Protein AF-A0A1D2QJN4-F1 (afdb_monomer)

Radius of gyration: 18.23 Å; Cα contacts (8 Å, |Δi|>4): 138; chains: 1; bounding box: 36×37×48 Å

Secondary structure (DSSP, 8-state):
--HHHHHHHHHHHHHHHHHHHHHHHHHHHHHHHHTT--HHHHHHHHHHHHHHHHHHHHHHHHHHHHHHHHHHHHHHHHT------HHHHHHHHHHHHHHHHHHHHHHHHHHHHHHH--

pLDDT: mean 93.95, std 7.2, range [61.94, 98.81]

Foldseek 3Di:
DPPCVVCVVLCVLLVVLLQVLLVCLQVQLVVVVVVVDDSVVSLVVSLVVLVVLLVVLVVQLVCLVVCFVVVVVVCVVVVPPPVDHSVVSNSVSSSSNSSSNSSNVNSVVNSVVVVVVD

Mean predicted aligned error: 4.34 Å

Structure (mmCIF, N/CA/C/O backbone):
data_AF-A0A1D2QJN4-F1
#
_entry.id   AF-A0A1D2QJN4-F1
#
loop_
_atom_site.group_PDB
_atom_site.id
_atom_site.type_symbol
_atom_site.label_atom_id
_atom_site.label_alt_id
_atom_site.label_comp_id
_atom_site.label_asym_id
_atom_site.label_entity_id
_atom_site.label_seq_id
_atom_site.pdbx_PDB_ins_code
_atom_site.Cartn_x
_atom_site.Cartn_y
_atom_site.Cartn_z
_atom_site.occupancy
_atom_site.B_iso_or_equiv
_atom_site.auth_seq_id
_atom_site.auth_comp_id
_atom_site.auth_asym_id
_atom_site.auth_atom_id
_atom_site.pdbx_PDB_model_num
ATOM 1 N N . MET A 1 1 ? -19.491 -19.675 16.016 1.00 61.94 1 MET A N 1
ATOM 2 C CA . MET A 1 1 ? -18.931 -18.559 15.222 1.00 61.94 1 MET A CA 1
ATOM 3 C C . MET A 1 1 ? -18.131 -19.178 14.092 1.00 61.94 1 MET A C 1
ATOM 5 O O . MET A 1 1 ? -17.075 -19.738 14.363 1.00 61.94 1 MET A O 1
ATOM 9 N N . ASP A 1 2 ? -18.634 -19.139 12.859 1.00 81.31 2 ASP A N 1
ATOM 10 C CA . ASP A 1 2 ? -17.919 -19.721 11.721 1.00 81.31 2 ASP A CA 1
ATOM 11 C C . ASP A 1 2 ? -16.701 -18.860 11.388 1.00 81.31 2 ASP A C 1
ATOM 13 O O . ASP A 1 2 ? -16.816 -17.756 10.851 1.00 81.31 2 ASP A O 1
ATOM 17 N N . PHE A 1 3 ? -15.515 -19.374 11.716 1.00 78.88 3 PHE A N 1
ATOM 18 C CA . PHE A 1 3 ? -14.223 -18.726 11.477 1.00 78.88 3 PHE A CA 1
ATOM 19 C C . PHE A 1 3 ? -14.086 -18.220 10.029 1.00 78.88 3 PHE A C 1
ATOM 21 O O . PHE A 1 3 ? -13.617 -17.110 9.773 1.00 78.88 3 PHE A O 1
ATOM 28 N N . VAL A 1 4 ? -14.607 -18.998 9.078 1.00 79.19 4 VAL A N 1
ATOM 29 C CA . VAL A 1 4 ? -14.624 -18.674 7.647 1.00 79.19 4 VAL A CA 1
ATOM 30 C C . VAL A 1 4 ? -15.527 -17.472 7.335 1.00 79.19 4 VAL A C 1
ATOM 32 O O . VAL A 1 4 ? -15.146 -16.606 6.543 1.00 79.19 4 VAL A O 1
ATOM 35 N N . GLY A 1 5 ? -16.694 -17.373 7.979 1.00 80.12 5 GLY A N 1
ATOM 36 C CA . GLY A 1 5 ? -17.610 -16.238 7.832 1.00 80.12 5 GLY A CA 1
ATOM 37 C C . GLY A 1 5 ? -17.020 -14.934 8.376 1.00 80.12 5 GLY A C 1
ATOM 38 O O . GLY A 1 5 ? -17.196 -13.876 7.775 1.00 80.12 5 GLY A O 1
ATOM 39 N N . TYR A 1 6 ? -16.239 -15.016 9.456 1.00 79.75 6 TYR A N 1
ATOM 40 C CA . TYR A 1 6 ? -15.543 -13.872 10.051 1.00 79.75 6 TYR A CA 1
ATOM 41 C C . TYR A 1 6 ? -14.344 -13.386 9.217 1.00 79.75 6 TYR A C 1
ATOM 43 O O . TYR A 1 6 ? -14.098 -12.180 9.113 1.00 79.75 6 TYR A O 1
ATOM 51 N N . LEU A 1 7 ? -13.579 -14.299 8.611 1.00 87.88 7 LEU A N 1
ATOM 52 C CA . LEU A 1 7 ? -12.384 -13.943 7.838 1.00 87.88 7 LEU A CA 1
ATOM 53 C C . LEU A 1 7 ? -12.696 -13.426 6.434 1.00 87.88 7 LEU A C 1
ATOM 55 O O . LEU A 1 7 ? -12.010 -12.521 5.953 1.00 87.88 7 LEU A O 1
ATOM 59 N N . ARG A 1 8 ? -13.733 -13.958 5.779 1.00 89.12 8 ARG A N 1
ATOM 60 C CA . ARG A 1 8 ? -14.051 -13.655 4.375 1.00 89.12 8 ARG A CA 1
ATOM 61 C C . ARG A 1 8 ? -14.120 -12.146 4.066 1.00 89.12 8 ARG A C 1
ATOM 63 O O . ARG A 1 8 ? -13.487 -11.732 3.094 1.00 89.12 8 ARG A O 1
ATOM 70 N N . PRO A 1 9 ? -14.798 -11.289 4.857 1.00 87.44 9 PRO A N 1
ATOM 71 C CA . PRO A 1 9 ? -14.854 -9.851 4.581 1.00 87.44 9 PRO A CA 1
ATOM 72 C C . PRO A 1 9 ? -13.492 -9.156 4.703 1.00 87.44 9 PRO A C 1
ATOM 74 O O . PRO A 1 9 ? -13.185 -8.271 3.906 1.00 87.44 9 PRO A O 1
ATOM 77 N N . ARG A 1 10 ? -12.664 -9.571 5.672 1.00 89.19 10 ARG A N 1
ATOM 78 C CA . ARG A 1 10 ? -11.330 -8.996 5.912 1.00 89.19 10 ARG A CA 1
ATOM 79 C C . ARG A 1 10 ? -10.364 -9.370 4.802 1.00 89.19 10 ARG A C 1
ATOM 81 O O . ARG A 1 10 ? -9.717 -8.496 4.237 1.00 89.19 10 ARG A O 1
ATOM 88 N N . VAL A 1 11 ? -10.343 -10.649 4.431 1.00 92.88 11 VAL A N 1
ATOM 89 C CA . VAL A 1 11 ? -9.543 -11.141 3.305 1.00 92.88 11 VAL A CA 1
ATOM 90 C C . VAL A 1 11 ? -9.974 -10.458 2.010 1.00 92.88 11 VAL A C 1
ATOM 92 O O . VAL A 1 11 ? -9.121 -10.029 1.241 1.00 92.88 11 VAL A O 1
ATOM 95 N N . ARG A 1 12 ? -11.282 -10.275 1.777 1.00 94.06 12 ARG A N 1
ATOM 96 C CA . ARG A 1 12 ? -11.781 -9.561 0.591 1.00 94.06 12 ARG A CA 1
ATOM 97 C C . ARG A 1 12 ? -11.331 -8.099 0.554 1.00 94.06 12 ARG A C 1
ATOM 99 O O . ARG A 1 12 ? -11.000 -7.597 -0.513 1.00 94.06 12 ARG A O 1
ATOM 106 N N . LEU A 1 13 ? -11.318 -7.416 1.699 1.00 93.62 13 LEU A N 1
ATOM 107 C CA . LEU A 1 13 ? -10.825 -6.041 1.795 1.00 93.62 13 LEU A CA 1
ATOM 108 C C . LEU A 1 13 ? -9.330 -5.977 1.455 1.00 93.62 13 LEU A C 1
ATOM 110 O O . LEU A 1 13 ? -8.938 -5.234 0.558 1.00 93.62 13 LEU A O 1
ATOM 114 N N . VAL A 1 14 ? -8.524 -6.798 2.132 1.00 96.06 14 VAL A N 1
ATOM 115 C CA . VAL A 1 14 ? -7.065 -6.824 1.969 1.00 96.06 14 VAL A CA 1
ATOM 116 C C . VAL A 1 14 ? -6.674 -7.222 0.551 1.00 96.06 14 VAL A C 1
ATOM 118 O O . VAL A 1 14 ? -5.853 -6.554 -0.061 1.00 96.06 14 VAL A O 1
ATOM 121 N N . SER A 1 15 ? -7.299 -8.255 -0.015 1.00 96.31 15 SER A N 1
ATOM 122 C CA . SER A 1 15 ? -7.024 -8.688 -1.392 1.00 96.31 15 SER A CA 1
ATOM 123 C C . SER A 1 15 ? -7.435 -7.645 -2.428 1.00 96.31 15 SER A C 1
ATOM 125 O O . SER A 1 15 ? -6.669 -7.385 -3.349 1.00 96.31 15 SER A O 1
ATOM 127 N N . ARG A 1 16 ? -8.599 -6.996 -2.277 1.00 97.56 16 ARG A N 1
ATOM 128 C CA . ARG A 1 16 ? -9.047 -5.951 -3.210 1.00 97.56 16 ARG A CA 1
ATOM 129 C C . ARG A 1 16 ? -8.075 -4.776 -3.236 1.00 97.56 16 ARG A C 1
ATOM 131 O O . ARG A 1 16 ? -7.614 -4.389 -4.304 1.00 97.56 16 ARG A O 1
ATOM 138 N N . PHE A 1 17 ? -7.772 -4.203 -2.074 1.00 98.00 17 PHE A N 1
ATOM 139 C CA . PHE A 1 17 ? -6.885 -3.042 -1.998 1.00 98.00 17 PHE A CA 1
ATOM 140 C C . PHE A 1 17 ? -5.418 -3.421 -2.209 1.00 98.00 17 PHE A C 1
ATOM 142 O O . PHE A 1 17 ? -4.681 -2.655 -2.815 1.00 98.00 17 PHE A O 1
ATOM 149 N N . GLY A 1 18 ? -5.015 -4.630 -1.825 1.00 98.25 18 GLY A N 1
ATOM 150 C CA . GLY A 1 18 ? -3.726 -5.210 -2.189 1.00 98.25 18 GLY A CA 1
ATOM 151 C C . GLY A 1 18 ? -3.556 -5.351 -3.697 1.00 98.25 18 GLY A C 1
ATOM 152 O O . GLY A 1 18 ? -2.527 -4.956 -4.228 1.00 98.25 18 GLY A O 1
ATOM 153 N N . GLY A 1 19 ? -4.582 -5.816 -4.413 1.00 98.44 19 GLY A N 1
ATOM 154 C CA . GLY A 1 19 ? -4.571 -5.888 -5.875 1.00 98.44 19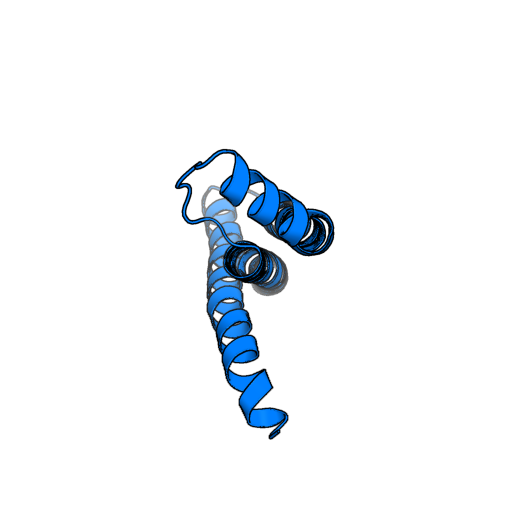 GLY A CA 1
ATOM 155 C C . GLY A 1 19 ? -4.461 -4.511 -6.537 1.00 98.44 19 GLY A C 1
ATOM 156 O O . GLY A 1 19 ? -3.685 -4.339 -7.474 1.00 98.44 19 GLY A O 1
ATOM 157 N N . VAL A 1 20 ? -5.170 -3.504 -6.014 1.00 98.56 20 VAL A N 1
ATOM 158 C CA . VAL A 1 20 ? -5.020 -2.111 -6.478 1.00 98.56 20 VAL A CA 1
ATOM 159 C C . VAL A 1 20 ? -3.600 -1.606 -6.218 1.00 98.56 20 VAL A C 1
ATOM 161 O O . VAL A 1 20 ? -2.976 -1.048 -7.115 1.00 98.56 20 VAL A O 1
ATOM 164 N N . GLY A 1 21 ? -3.065 -1.851 -5.021 1.00 98.56 21 GLY A N 1
ATOM 165 C CA . GLY A 1 21 ? -1.690 -1.515 -4.662 1.00 98.56 21 GLY A CA 1
ATOM 166 C C . GLY A 1 21 ? -0.689 -2.142 -5.623 1.00 98.56 21 GLY A C 1
ATOM 167 O O . GLY A 1 21 ? 0.157 -1.442 -6.166 1.00 98.56 21 GLY A O 1
ATOM 168 N N . PHE A 1 22 ? -0.840 -3.437 -5.899 1.00 98.75 22 PHE A N 1
ATOM 169 C C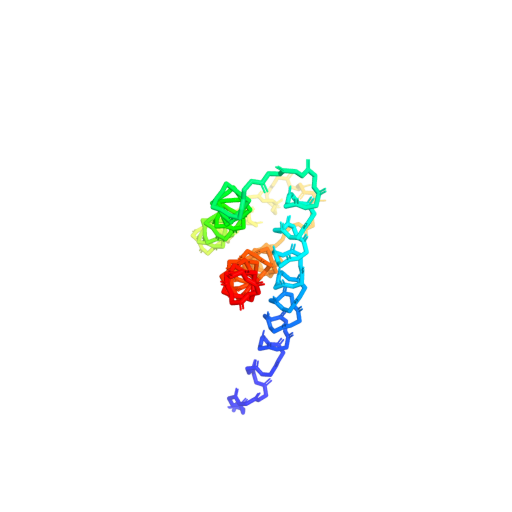A . PHE A 1 22 ? -0.023 -4.189 -6.848 1.00 98.75 22 PHE A CA 1
ATOM 170 C C . PHE A 1 22 ? -0.017 -3.550 -8.237 1.00 98.75 22 PHE A C 1
ATOM 172 O O . PHE A 1 22 ? 1.054 -3.287 -8.788 1.00 98.75 22 PHE A O 1
ATOM 179 N N . ALA A 1 23 ? -1.198 -3.238 -8.775 1.00 98.56 23 ALA A N 1
ATOM 180 C CA . ALA A 1 23 ? -1.319 -2.586 -10.073 1.00 98.56 23 ALA A CA 1
ATOM 181 C C . ALA A 1 23 ? -0.641 -1.206 -10.082 1.00 98.56 23 ALA A C 1
ATOM 183 O O . ALA A 1 23 ? 0.104 -0.898 -11.012 1.00 98.56 23 ALA A O 1
ATOM 184 N N . LEU A 1 24 ? -0.838 -0.398 -9.034 1.00 98.44 24 LEU A N 1
ATOM 185 C CA . LEU A 1 24 ? -0.219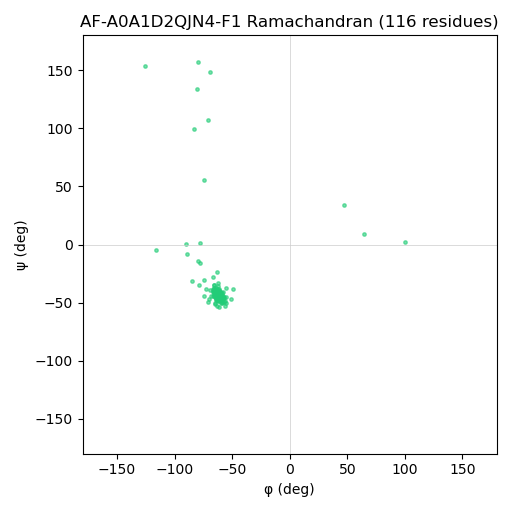 0.924 -8.907 1.00 98.44 24 LEU A CA 1
ATOM 186 C C . LEU A 1 24 ? 1.306 0.844 -8.782 1.00 98.44 24 LEU A C 1
ATOM 188 O O . LEU A 1 24 ? 2.005 1.606 -9.442 1.00 98.44 24 LEU A O 1
ATOM 192 N N . GLY A 1 25 ? 1.829 -0.084 -7.980 1.00 98.38 25 GLY A N 1
ATOM 193 C CA . GLY A 1 25 ? 3.266 -0.288 -7.812 1.00 98.38 25 GLY A CA 1
ATOM 194 C C . GLY A 1 25 ? 3.939 -0.711 -9.117 1.00 98.38 25 GLY A C 1
ATOM 195 O O . GLY A 1 25 ? 4.923 -0.100 -9.530 1.00 98.38 25 GLY A O 1
ATOM 196 N N . GLY A 1 26 ? 3.373 -1.702 -9.812 1.00 98.06 26 GLY A N 1
ATOM 197 C CA . GLY A 1 26 ? 3.891 -2.152 -11.105 1.00 98.06 26 GLY A CA 1
ATOM 198 C C . GLY A 1 26 ? 3.812 -1.066 -12.182 1.00 98.06 26 GLY A C 1
ATOM 199 O O . GLY A 1 26 ? 4.801 -0.788 -12.856 1.00 98.06 26 GLY A O 1
ATOM 200 N N . THR A 1 27 ? 2.665 -0.392 -12.296 1.00 98.25 27 THR A N 1
ATOM 201 C CA . THR A 1 27 ? 2.483 0.716 -13.250 1.00 98.25 27 THR A CA 1
ATOM 202 C C . THR A 1 27 ? 3.415 1.883 -12.934 1.00 98.25 27 THR A C 1
ATOM 204 O O . THR A 1 27 ? 3.988 2.470 -13.843 1.00 98.25 27 THR A O 1
ATOM 207 N N . GLY A 1 28 ? 3.636 2.194 -11.654 1.00 97.94 28 GLY A N 1
ATOM 208 C CA . GLY A 1 28 ? 4.572 3.232 -11.231 1.00 97.94 28 GLY A CA 1
ATOM 209 C C . GLY A 1 28 ? 5.998 2.961 -11.710 1.00 97.94 28 GLY A C 1
ATOM 210 O O . GLY A 1 28 ? 6.642 3.865 -12.235 1.00 97.94 28 GLY A O 1
ATOM 211 N N . VAL A 1 29 ? 6.478 1.716 -11.601 1.00 98.25 29 VAL A N 1
ATOM 212 C CA . VAL A 1 29 ? 7.794 1.335 -12.146 1.00 98.25 29 VAL A CA 1
ATOM 213 C C . VAL A 1 29 ? 7.821 1.516 -13.661 1.00 98.25 29 VAL A C 1
ATOM 215 O O . VAL A 1 29 ? 8.753 2.134 -14.170 1.00 98.25 29 VAL A O 1
ATOM 218 N N . LEU A 1 30 ? 6.798 1.027 -14.371 1.00 97.31 30 LEU A N 1
ATOM 219 C CA . LEU A 1 30 ? 6.706 1.156 -15.828 1.00 97.31 30 LEU A CA 1
ATOM 220 C C . LEU A 1 30 ? 6.746 2.612 -16.288 1.00 97.31 30 LEU A C 1
ATOM 222 O O . LEU A 1 30 ? 7.483 2.928 -17.212 1.00 97.31 30 LEU A O 1
ATOM 226 N N . LEU A 1 31 ? 5.989 3.498 -15.640 1.00 97.94 31 LEU A N 1
ATOM 227 C CA . LEU A 1 31 ? 5.933 4.914 -16.004 1.00 97.94 31 LEU A CA 1
ATOM 228 C C . LEU A 1 31 ? 7.274 5.617 -15.786 1.00 97.94 31 LEU A C 1
ATOM 230 O O . LEU A 1 31 ? 7.696 6.394 -16.637 1.00 97.94 31 LEU A O 1
ATOM 234 N N . VAL A 1 32 ? 7.960 5.333 -14.676 1.00 97.75 32 VAL A N 1
ATOM 235 C CA . VAL A 1 32 ? 9.274 5.932 -14.397 1.00 97.75 32 VAL A CA 1
ATOM 236 C C . VAL A 1 32 ? 10.317 5.435 -15.402 1.00 97.75 32 VAL A C 1
ATOM 238 O O . VAL A 1 32 ? 11.088 6.235 -15.920 1.00 97.75 32 VAL A O 1
ATOM 241 N N . VAL A 1 33 ? 10.297 4.146 -15.751 1.00 97.06 33 VAL A N 1
ATOM 242 C CA . VAL A 1 33 ? 11.175 3.600 -16.801 1.00 97.06 33 VAL A CA 1
ATOM 243 C C . VAL A 1 33 ? 10.839 4.187 -18.175 1.00 97.06 33 VAL A C 1
ATOM 245 O O . VAL A 1 33 ? 11.740 4.581 -18.908 1.00 97.06 33 VAL A O 1
ATOM 248 N N . ALA A 1 34 ? 9.555 4.317 -18.515 1.00 96.50 34 ALA A N 1
ATOM 249 C CA . ALA A 1 34 ? 9.111 4.936 -19.765 1.00 96.50 34 ALA A CA 1
ATOM 250 C C . ALA A 1 34 ? 9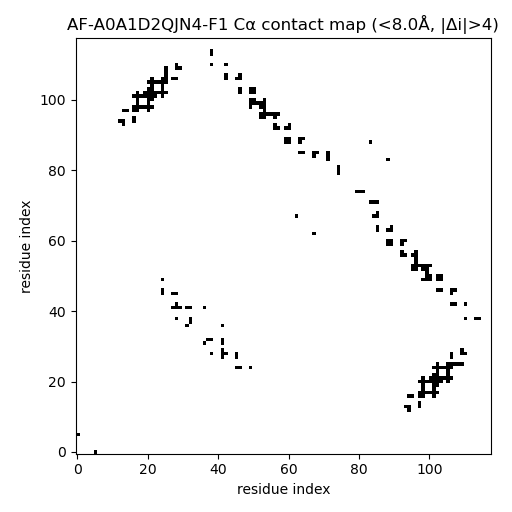.505 6.422 -19.870 1.00 96.50 34 ALA A C 1
ATOM 252 O O . ALA A 1 34 ? 9.650 6.936 -20.976 1.00 96.50 34 ALA A O 1
ATOM 253 N N . ALA A 1 35 ? 9.727 7.098 -18.739 1.00 97.12 35 ALA A N 1
ATOM 254 C CA . ALA A 1 35 ? 10.266 8.456 -18.683 1.00 97.12 35 ALA A CA 1
ATOM 255 C C . ALA A 1 35 ? 11.795 8.530 -18.903 1.00 97.12 35 ALA A C 1
ATOM 257 O O . ALA A 1 35 ? 12.359 9.620 -18.861 1.00 97.12 35 ALA A O 1
ATOM 258 N N . GLY A 1 36 ? 12.463 7.397 -19.151 1.00 95.69 36 GLY A N 1
ATOM 259 C CA . GLY A 1 36 ? 13.892 7.316 -19.472 1.00 95.69 36 GLY A CA 1
ATOM 260 C C . GLY A 1 36 ? 14.795 6.920 -18.302 1.00 95.69 36 GLY A C 1
ATOM 261 O O . GLY A 1 36 ? 16.011 6.848 -18.469 1.00 95.69 36 GLY A O 1
ATOM 262 N N . GLU A 1 37 ? 14.230 6.645 -17.126 1.00 97.12 37 GLU A N 1
ATOM 263 C CA . GLU A 1 37 ? 15.008 6.233 -15.958 1.00 97.12 37 GLU A CA 1
ATOM 264 C C . GLU A 1 37 ? 15.392 4.752 -15.992 1.00 97.12 37 GLU A C 1
ATOM 266 O O . GLU A 1 37 ? 14.727 3.897 -16.581 1.00 97.12 37 GLU A O 1
ATOM 271 N N . THR A 1 38 ? 16.455 4.411 -15.264 1.00 96.12 38 THR A N 1
ATOM 272 C CA . THR A 1 38 ? 16.872 3.010 -15.128 1.00 96.12 38 THR A CA 1
ATOM 273 C C . THR A 1 38 ? 15.871 2.196 -14.298 1.00 96.12 38 THR A C 1
ATOM 275 O O . THR A 1 38 ? 15.301 2.682 -13.316 1.00 96.12 38 THR A O 1
ATOM 278 N N . VAL A 1 39 ? 15.736 0.899 -14.604 1.00 96.31 39 VAL A N 1
ATOM 279 C CA . VAL A 1 39 ? 14.904 -0.045 -13.825 1.00 96.31 39 VAL A CA 1
ATOM 280 C C . VAL A 1 39 ? 15.297 -0.057 -12.339 1.00 96.31 39 VAL A C 1
ATOM 282 O O . VAL A 1 39 ? 14.442 -0.146 -11.456 1.00 96.31 39 VAL A O 1
ATOM 285 N N . SER A 1 40 ? 16.594 0.064 -12.036 1.00 96.50 40 SER A N 1
ATOM 286 C CA . SER A 1 40 ? 17.107 0.119 -10.659 1.00 96.50 40 SER A CA 1
ATOM 287 C C . SER A 1 40 ? 16.625 1.369 -9.913 1.00 96.50 40 SER A C 1
ATOM 289 O O . SER A 1 40 ? 16.156 1.278 -8.776 1.00 96.50 40 SER A O 1
ATOM 291 N N . PHE A 1 41 ? 16.680 2.534 -10.563 1.00 97.31 41 PHE A N 1
ATOM 292 C CA . PHE A 1 41 ? 16.190 3.781 -9.982 1.00 97.31 41 PHE A CA 1
ATOM 293 C C . PHE A 1 41 ? 14.672 3.738 -9.759 1.00 97.31 41 PHE A C 1
ATOM 295 O O . PHE A 1 41 ? 14.207 3.988 -8.643 1.00 97.31 41 PHE A O 1
ATOM 302 N N . ALA A 1 42 ? 13.918 3.346 -10.791 1.00 97.50 42 ALA A N 1
ATOM 303 C CA . ALA A 1 42 ? 12.463 3.242 -10.753 1.00 97.50 42 ALA A CA 1
ATOM 304 C C . ALA A 1 42 ? 11.986 2.312 -9.629 1.00 97.50 42 ALA A C 1
ATOM 306 O O . ALA A 1 42 ? 11.209 2.719 -8.763 1.00 97.50 42 ALA A O 1
ATOM 307 N N . SER A 1 43 ? 12.510 1.083 -9.591 1.00 98.00 43 SER A N 1
ATOM 308 C CA . SER A 1 43 ? 12.154 0.091 -8.572 1.00 98.00 43 SER A CA 1
ATOM 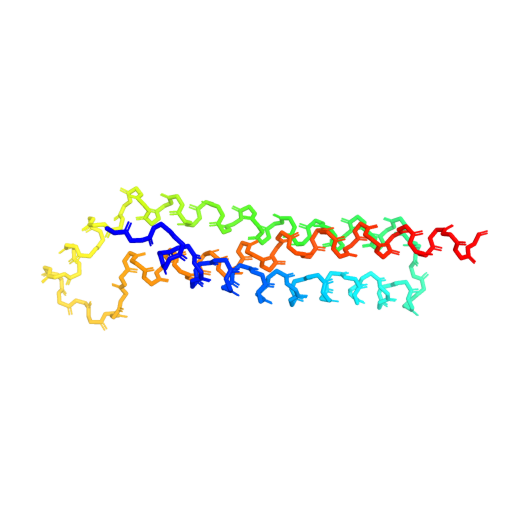309 C C . SER A 1 43 ? 12.437 0.595 -7.158 1.00 98.00 43 SER A C 1
ATOM 311 O O . SER A 1 43 ? 11.552 0.543 -6.308 1.00 98.00 43 SER A O 1
ATOM 313 N N . ARG A 1 44 ? 13.617 1.173 -6.898 1.00 98.44 44 ARG A N 1
ATOM 314 C CA . ARG A 1 44 ? 13.976 1.679 -5.565 1.00 98.44 44 ARG A CA 1
ATOM 315 C C . ARG A 1 44 ? 13.055 2.806 -5.096 1.00 98.44 44 ARG A C 1
ATOM 317 O O . ARG A 1 44 ? 12.639 2.805 -3.938 1.00 98.44 44 ARG A O 1
ATOM 324 N N . LYS A 1 45 ? 12.745 3.772 -5.966 1.00 98.38 45 LYS A N 1
ATOM 325 C CA . LYS A 1 45 ? 11.911 4.931 -5.610 1.00 98.38 45 LYS A CA 1
ATOM 326 C C . LYS A 1 45 ? 10.454 4.539 -5.397 1.00 98.38 45 LYS A C 1
ATOM 328 O O . LYS A 1 45 ? 9.889 4.879 -4.359 1.00 98.38 45 LYS A O 1
ATOM 333 N N . VAL A 1 46 ? 9.867 3.792 -6.329 1.00 98.50 46 VAL A N 1
ATOM 334 C CA . VAL A 1 46 ? 8.462 3.376 -6.224 1.00 98.50 46 VAL A CA 1
ATOM 335 C C . VAL A 1 46 ? 8.279 2.423 -5.041 1.00 98.50 46 VAL A C 1
ATOM 337 O O . VAL A 1 46 ? 7.344 2.602 -4.259 1.00 98.50 46 VAL A O 1
ATOM 340 N N . PHE A 1 47 ? 9.217 1.491 -4.820 1.00 98.62 47 PHE A N 1
ATOM 341 C CA . PHE A 1 47 ? 9.202 0.630 -3.635 1.00 98.62 47 PHE A CA 1
ATOM 342 C C . PHE A 1 47 ? 9.200 1.457 -2.349 1.00 98.62 47 PHE A C 1
ATOM 344 O O . PHE A 1 47 ? 8.341 1.243 -1.499 1.00 98.62 47 PHE A O 1
ATOM 351 N N . ALA A 1 48 ? 10.098 2.440 -2.221 1.00 98.69 48 ALA A N 1
ATOM 352 C CA . ALA A 1 48 ? 10.187 3.280 -1.029 1.00 98.69 48 ALA A CA 1
ATOM 353 C C . ALA A 1 48 ? 8.873 4.021 -0.723 1.00 98.69 48 ALA A C 1
ATOM 355 O O . ALA A 1 48 ? 8.464 4.068 0.434 1.00 98.69 48 ALA A O 1
ATOM 356 N N . VAL A 1 49 ? 8.178 4.543 -1.740 1.00 98.56 49 VAL A N 1
ATOM 357 C CA . VAL A 1 49 ? 6.872 5.206 -1.558 1.00 98.56 49 VAL A CA 1
ATOM 358 C C . VAL A 1 49 ? 5.814 4.216 -1.064 1.00 98.56 49 VAL A C 1
ATOM 360 O O . VAL A 1 49 ? 5.088 4.502 -0.112 1.00 98.56 49 VAL A O 1
ATOM 363 N N . THR A 1 50 ? 5.741 3.026 -1.665 1.00 98.44 50 THR A N 1
ATOM 364 C CA . THR A 1 50 ? 4.773 1.996 -1.245 1.00 98.44 50 THR A CA 1
ATOM 365 C C . THR A 1 50 ? 5.073 1.450 0.157 1.00 98.44 50 THR A C 1
ATOM 367 O O . THR A 1 50 ? 4.156 1.271 0.960 1.00 98.44 50 THR A O 1
ATOM 370 N N . ALA A 1 51 ? 6.353 1.275 0.493 1.00 98.75 51 ALA A N 1
ATOM 371 C CA . ALA A 1 51 ? 6.815 0.866 1.813 1.00 98.75 51 ALA A CA 1
ATOM 372 C C . ALA A 1 51 ? 6.523 1.934 2.875 1.00 98.75 51 ALA A C 1
ATOM 374 O O . ALA A 1 51 ? 6.106 1.598 3.981 1.00 98.75 51 ALA A O 1
ATOM 375 N N . LEU A 1 52 ? 6.673 3.219 2.537 1.00 98.62 52 LEU A N 1
ATOM 376 C CA . LEU A 1 52 ? 6.304 4.325 3.417 1.00 98.62 52 LEU A CA 1
ATOM 377 C C . LEU A 1 52 ? 4.808 4.300 3.740 1.00 98.62 52 LEU A C 1
ATOM 379 O O . LEU A 1 52 ? 4.437 4.390 4.908 1.00 98.62 52 LEU A O 1
ATOM 383 N N . ALA A 1 53 ? 3.952 4.125 2.729 1.00 98.44 53 ALA A N 1
ATOM 384 C CA . ALA A 1 53 ? 2.509 4.008 2.937 1.00 98.44 53 ALA A CA 1
ATOM 385 C C . ALA A 1 53 ? 2.161 2.814 3.844 1.00 98.44 53 ALA A C 1
ATOM 387 O O . ALA A 1 53 ? 1.327 2.933 4.742 1.00 98.44 53 ALA A O 1
ATOM 388 N N . PHE A 1 54 ? 2.839 1.678 3.653 1.00 98.69 54 PHE A N 1
ATOM 389 C CA . PHE A 1 54 ? 2.675 0.499 4.500 1.00 98.69 54 PHE A CA 1
ATOM 390 C C . PHE A 1 54 ? 3.113 0.746 5.951 1.00 98.69 54 PHE A C 1
ATOM 392 O O . PHE A 1 54 ? 2.367 0.441 6.880 1.00 98.69 54 PHE A O 1
ATOM 399 N N . GLY A 1 55 ? 4.288 1.343 6.158 1.00 98.62 55 GLY A N 1
ATOM 400 C CA . GLY A 1 55 ? 4.790 1.687 7.488 1.00 98.62 55 GLY A CA 1
ATOM 401 C C . GLY A 1 55 ? 3.880 2.684 8.209 1.00 98.62 55 GLY A C 1
ATOM 402 O O . GLY A 1 55 ? 3.521 2.467 9.365 1.00 98.62 55 GLY A O 1
ATOM 403 N N . PHE A 1 56 ? 3.429 3.727 7.506 1.00 98.44 56 PHE A N 1
ATOM 404 C CA . PHE A 1 56 ? 2.460 4.692 8.027 1.00 98.44 56 PHE A CA 1
ATOM 405 C C . PHE A 1 56 ? 1.159 4.010 8.461 1.00 98.44 56 PHE A C 1
ATOM 407 O O . PHE A 1 56 ? 0.661 4.270 9.553 1.00 98.44 56 PHE A O 1
ATOM 414 N N . ALA A 1 57 ? 0.639 3.091 7.648 1.00 98.38 57 ALA A N 1
ATOM 415 C CA . ALA A 1 57 ? -0.555 2.331 7.985 1.00 98.38 57 ALA A CA 1
ATOM 416 C C . ALA A 1 57 ? -0.380 1.456 9.235 1.00 98.38 57 ALA A C 1
ATOM 418 O O . ALA A 1 57 ? -1.289 1.400 10.059 1.00 98.38 57 ALA A O 1
ATOM 419 N N . ILE A 1 58 ? 0.771 0.796 9.410 1.00 98.44 58 ILE A N 1
ATOM 420 C CA . ILE A 1 58 ? 1.051 -0.000 10.616 1.00 98.44 58 ILE A CA 1
ATOM 421 C C . ILE A 1 58 ? 1.068 0.891 11.857 1.00 98.44 58 ILE A C 1
ATOM 423 O O . ILE A 1 58 ? 0.441 0.550 12.863 1.00 98.44 58 ILE A O 1
ATOM 427 N N . LEU A 1 59 ? 1.759 2.030 11.785 1.00 98.19 59 LEU A N 1
ATOM 428 C CA . LEU A 1 59 ? 1.835 2.981 12.892 1.00 98.19 59 LEU A CA 1
ATOM 429 C C . LEU A 1 59 ? 0.455 3.551 13.220 1.00 98.19 59 LEU A C 1
ATOM 431 O O . LEU A 1 59 ? 0.057 3.545 14.380 1.00 98.19 59 LEU A O 1
ATOM 435 N N . GLY A 1 60 ? -0.299 3.971 12.202 1.00 97.12 60 GLY A N 1
ATOM 436 C CA . GLY A 1 60 ? -1.657 4.478 12.360 1.00 97.12 60 GLY A CA 1
ATOM 437 C C . GLY A 1 60 ? -2.589 3.436 12.969 1.00 97.12 60 GLY A C 1
ATOM 438 O O . GLY A 1 60 ? -3.269 3.728 13.943 1.00 97.12 60 GLY A O 1
ATOM 439 N N . TRP A 1 61 ? -2.572 2.199 12.463 1.00 97.44 61 TRP A N 1
ATOM 440 C CA . TRP A 1 61 ? -3.396 1.111 12.993 1.00 97.44 61 TRP A CA 1
ATOM 441 C C . TRP A 1 61 ? -3.050 0.785 14.447 1.00 97.44 61 TRP A C 1
ATOM 443 O O . TRP A 1 61 ? -3.947 0.625 15.272 1.00 97.44 61 TRP A O 1
ATOM 453 N N . SER A 1 62 ? -1.754 0.729 14.767 1.00 97.69 62 SER A N 1
ATOM 454 C CA . SER A 1 62 ? -1.267 0.514 16.134 1.00 97.69 62 SER A CA 1
ATOM 455 C C . SER A 1 62 ? -1.682 1.659 17.057 1.00 97.69 62 SER A C 1
ATOM 457 O O . SER A 1 62 ? -2.124 1.414 18.175 1.00 97.69 62 SER A O 1
ATOM 459 N N . GLY A 1 63 ? -1.611 2.900 16.571 1.00 96.38 63 GLY A N 1
ATOM 460 C CA . GLY A 1 63 ? -2.076 4.088 17.280 1.00 96.38 63 GLY A CA 1
ATOM 461 C C . GLY A 1 63 ? -3.578 4.054 17.557 1.00 96.38 63 GLY A C 1
ATOM 462 O O . GLY A 1 63 ? -3.988 4.337 18.680 1.00 96.38 63 GLY A O 1
ATOM 463 N N . SER A 1 64 ? -4.395 3.631 16.587 1.00 95.50 64 SER A N 1
ATOM 464 C CA . SER A 1 64 ? -5.833 3.430 16.796 1.00 95.50 64 SER A CA 1
ATOM 465 C C . SER A 1 64 ? -6.089 2.370 17.867 1.00 95.50 64 SER A C 1
ATOM 467 O O . SER A 1 64 ? -6.895 2.599 18.754 1.00 95.50 64 SER A O 1
ATOM 469 N N . VAL A 1 65 ? -5.377 1.239 17.845 1.00 96.19 65 VAL A N 1
ATOM 470 C CA . VAL A 1 65 ? -5.524 0.198 18.881 1.00 96.19 65 VAL A CA 1
ATOM 471 C C . VAL A 1 65 ? -5.095 0.702 20.263 1.00 96.19 65 VAL A C 1
ATOM 473 O O . VAL A 1 65 ? -5.725 0.366 21.259 1.00 96.19 65 VAL A O 1
ATOM 476 N N . PHE A 1 66 ? -4.027 1.497 20.337 1.00 96.19 66 PHE A N 1
ATOM 477 C CA . PHE A 1 66 ? -3.486 1.992 21.601 1.00 96.19 66 PHE A CA 1
ATOM 478 C C . PHE A 1 66 ? -4.336 3.108 22.226 1.00 96.19 66 PHE A C 1
ATOM 480 O O . PHE A 1 66 ? -4.576 3.094 23.430 1.00 96.19 66 PHE A O 1
ATOM 487 N N . ALA A 1 67 ? -4.776 4.080 21.424 1.00 94.44 67 ALA A N 1
ATOM 488 C CA . ALA A 1 67 ? -5.400 5.313 21.910 1.00 94.44 67 ALA A CA 1
ATOM 489 C C . ALA A 1 67 ? -6.868 5.488 21.489 1.00 94.44 67 ALA A C 1
ATOM 491 O O . ALA A 1 67 ? -7.507 6.449 21.915 1.00 94.44 67 ALA A O 1
ATOM 492 N N . GLY A 1 68 ? -7.421 4.599 20.660 1.00 92.25 68 GLY A N 1
ATOM 493 C CA . GLY A 1 68 ? -8.724 4.789 20.019 1.00 92.25 68 GLY A CA 1
ATOM 494 C C . GLY A 1 68 ? -9.873 4.984 20.998 1.00 92.25 68 GLY A C 1
ATOM 495 O O . GLY A 1 68 ? -10.585 5.983 20.909 1.00 92.25 68 GLY A O 1
ATOM 496 N N . SER A 1 69 ? -9.993 4.103 21.991 1.00 92.00 69 SER A N 1
ATOM 497 C CA . SER A 1 69 ? -11.028 4.212 23.024 1.00 92.00 69 SER A CA 1
ATOM 498 C C . SER A 1 69 ? -10.906 5.492 23.858 1.00 92.00 69 SER A C 1
ATOM 500 O O . SER A 1 69 ? -11.918 6.079 24.239 1.00 92.00 69 SER A O 1
ATOM 502 N N . ALA A 1 70 ? -9.681 5.954 24.130 1.00 91.50 70 ALA A N 1
ATOM 503 C CA . ALA A 1 70 ? -9.445 7.197 24.858 1.00 91.50 70 ALA A CA 1
ATOM 504 C C . ALA A 1 70 ? -9.879 8.414 24.028 1.00 91.50 70 ALA A C 1
ATOM 506 O O . ALA A 1 70 ? -10.564 9.294 24.545 1.00 91.50 70 ALA A O 1
ATOM 507 N N . VAL A 1 71 ? -9.542 8.434 22.735 1.00 89.81 71 VAL A N 1
ATOM 508 C CA . VAL A 1 71 ? -9.941 9.495 21.800 1.00 89.81 71 VAL A CA 1
ATOM 509 C C . VAL A 1 71 ? -11.460 9.549 21.642 1.00 89.81 71 VAL A C 1
ATOM 511 O O . VAL A 1 71 ? -12.035 10.630 21.733 1.00 89.81 71 VAL A O 1
ATOM 514 N N . GLU A 1 72 ? -12.132 8.410 21.464 1.00 91.31 72 GLU A N 1
ATOM 515 C CA . GLU A 1 72 ? -13.600 8.368 21.398 1.00 91.31 72 GLU A CA 1
ATOM 516 C C . GLU A 1 72 ? -14.250 8.867 22.694 1.00 91.31 72 GLU A C 1
ATOM 518 O O . GLU A 1 72 ? -15.259 9.569 22.654 1.00 91.31 72 GLU A O 1
ATOM 523 N N . ASN A 1 73 ? -13.676 8.537 23.854 1.00 90.94 73 ASN A N 1
ATOM 524 C CA . ASN A 1 73 ? -14.192 9.012 25.132 1.00 90.94 73 ASN A CA 1
ATOM 525 C C . ASN A 1 73 ? -14.037 10.534 25.263 1.00 90.94 73 ASN A C 1
ATOM 527 O O . ASN A 1 73 ? -14.983 11.219 25.636 1.00 90.94 73 ASN A O 1
ATOM 531 N N . VAL A 1 74 ? -12.878 11.081 24.880 1.00 90.69 74 VAL A N 1
ATOM 532 C CA . VAL A 1 74 ? -12.638 12.533 24.845 1.00 90.69 74 VAL A CA 1
ATOM 533 C C . VAL A 1 74 ? -13.634 13.243 23.925 1.00 90.69 74 VAL A C 1
ATOM 535 O O . VAL A 1 74 ? -14.172 14.277 24.311 1.00 90.69 74 VAL A O 1
ATOM 538 N N . GLN A 1 75 ? -13.942 12.684 22.752 1.00 88.44 75 GLN A N 1
ATOM 539 C CA . GLN A 1 75 ? -14.944 13.261 21.848 1.00 88.44 75 GLN A CA 1
ATOM 540 C C . GLN A 1 75 ? -16.338 13.331 22.480 1.00 88.44 75 GLN A C 1
ATOM 542 O O . GLN A 1 75 ? -17.009 14.349 22.334 1.00 88.44 75 GLN A O 1
ATOM 547 N N . LYS A 1 76 ? -16.748 12.304 23.239 1.00 86.25 76 LYS A N 1
ATOM 548 C CA . LYS A 1 76 ? -18.031 12.310 23.968 1.00 86.25 76 LYS A CA 1
ATOM 549 C C . LYS A 1 76 ? -18.112 13.423 25.012 1.00 86.25 76 LYS A C 1
ATOM 551 O O . LYS A 1 76 ? -19.194 13.945 25.245 1.00 86.25 76 LYS A O 1
ATOM 556 N N . TYR A 1 77 ? -16.991 13.778 25.644 1.00 87.81 77 TYR A N 1
ATOM 557 C CA . TYR A 1 77 ? -16.952 14.849 26.645 1.00 87.81 77 TYR A CA 1
ATOM 558 C C . TYR A 1 77 ? -16.794 16.245 26.043 1.00 87.81 77 TYR A C 1
ATOM 560 O O . TYR A 1 77 ? -17.280 17.211 26.623 1.00 87.81 77 TYR A O 1
ATOM 568 N N . LEU A 1 78 ? -16.106 16.361 24.908 1.00 88.56 78 LEU A N 1
ATOM 569 C CA . LEU A 1 78 ? -15.875 17.637 24.225 1.00 88.56 78 LEU A CA 1
ATOM 570 C C . LEU A 1 78 ? -16.959 17.981 23.194 1.00 88.56 78 LEU A C 1
ATOM 572 O O . LEU A 1 78 ? -16.846 19.012 22.537 1.00 88.56 78 LEU A O 1
ATOM 576 N N . ASP A 1 79 ? -17.963 17.114 23.033 1.00 79.12 79 ASP A N 1
ATOM 577 C CA . ASP A 1 79 ? -19.033 17.200 22.028 1.00 79.12 79 ASP A CA 1
ATOM 578 C C . ASP A 1 79 ? -18.499 17.502 20.613 1.00 79.12 79 ASP A C 1
ATOM 580 O O . ASP A 1 79 ? -19.091 18.217 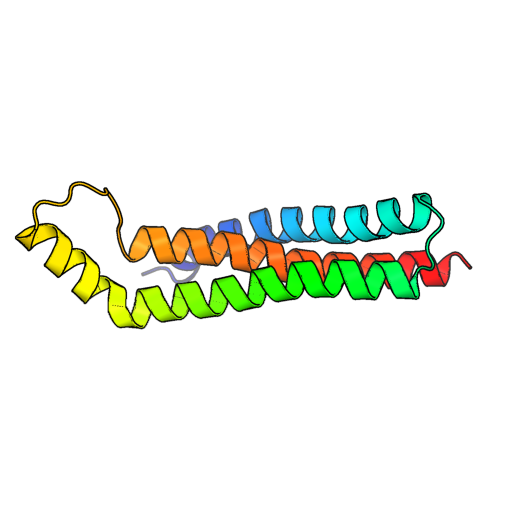19.800 1.00 79.12 79 ASP A O 1
ATOM 584 N N . SER A 1 80 ? -17.306 16.975 20.314 1.00 73.81 80 SER A N 1
ATOM 585 C CA . SER A 1 80 ? -16.669 17.167 19.021 1.00 73.81 80 SER A CA 1
ATOM 586 C C . SER A 1 80 ? -17.235 16.136 18.051 1.00 73.81 80 SER A C 1
ATOM 588 O O . SER A 1 80 ? -16.864 14.965 18.039 1.00 73.81 80 SER A O 1
ATOM 590 N N . ASN A 1 81 ? -18.190 16.577 17.233 1.00 70.25 81 ASN A N 1
ATOM 591 C CA . ASN A 1 81 ? -18.931 15.741 16.289 1.00 70.25 81 ASN A CA 1
ATOM 592 C C . ASN A 1 81 ? -18.087 15.356 15.053 1.00 70.25 81 ASN A C 1
ATOM 594 O O . ASN A 1 81 ? -18.443 15.654 13.915 1.00 70.25 81 ASN A O 1
ATOM 598 N N . THR A 1 82 ? -16.917 14.743 15.264 1.00 81.25 82 THR A N 1
ATOM 599 C CA . THR A 1 82 ? -15.983 14.402 14.176 1.00 81.25 82 THR A CA 1
ATOM 600 C C . THR A 1 82 ? -16.404 13.153 13.398 1.00 81.25 82 THR A C 1
ATOM 602 O O . THR A 1 82 ? -15.885 12.901 12.312 1.00 81.25 82 THR A O 1
ATOM 605 N N . GLY A 1 83 ? -17.329 12.354 13.950 1.00 85.00 83 GLY A N 1
ATOM 606 C CA . GLY A 1 83 ? -17.753 11.072 13.380 1.00 85.00 83 GLY A CA 1
ATOM 607 C C . GLY A 1 83 ? -16.648 10.010 13.346 1.00 85.00 83 GLY A C 1
ATOM 608 O O . GLY A 1 83 ? -16.821 8.964 12.724 1.00 85.00 83 GLY A O 1
ATOM 609 N N . TRP A 1 84 ? -15.505 10.269 13.984 1.00 90.75 84 TRP A N 1
ATOM 610 C CA . TRP A 1 84 ? -14.361 9.370 13.980 1.00 90.75 84 TRP A CA 1
ATOM 611 C C . TRP A 1 84 ? -14.542 8.234 14.987 1.00 90.75 84 TRP A C 1
ATOM 613 O O . TRP A 1 84 ? -14.855 8.480 16.151 1.00 90.75 84 TRP A O 1
ATOM 623 N N . THR A 1 85 ? -14.261 7.001 14.556 1.00 93.12 85 THR A N 1
ATOM 624 C CA . THR A 1 85 ? -14.211 5.822 15.430 1.00 93.12 85 THR A CA 1
ATOM 625 C C . THR A 1 85 ? -12.878 5.086 15.297 1.00 93.12 85 THR A C 1
ATOM 627 O O . THR A 1 85 ? -12.238 5.097 14.236 1.00 93.12 85 THR A O 1
ATOM 630 N N . GLU A 1 86 ? -12.470 4.380 16.352 1.00 93.62 86 GLU A N 1
ATOM 631 C CA . GLU A 1 86 ? -11.328 3.466 16.333 1.00 93.62 86 GLU A CA 1
ATOM 632 C C . GLU A 1 86 ? -11.501 2.433 15.214 1.00 93.62 86 GLU A C 1
ATOM 634 O O . GLU A 1 86 ? -10.570 2.157 14.452 1.00 93.62 86 GLU A O 1
ATOM 639 N N . ALA A 1 87 ? -12.703 1.864 15.098 1.00 94.06 87 ALA A N 1
ATOM 640 C CA . ALA A 1 87 ? -13.005 0.822 14.128 1.00 94.06 87 ALA A CA 1
ATOM 641 C C . ALA A 1 87 ? -12.832 1.318 12.683 1.00 94.06 87 ALA A C 1
ATOM 643 O O . ALA A 1 87 ? -12.206 0.632 11.865 1.00 94.06 87 ALA A O 1
ATOM 644 N N . ASP A 1 88 ? -13.326 2.518 12.375 1.00 94.06 88 ASP A N 1
ATOM 645 C CA . ASP A 1 88 ? -13.192 3.120 11.049 1.00 94.06 88 ASP A CA 1
ATOM 646 C C . ASP A 1 88 ? -11.751 3.522 10.756 1.00 94.06 88 ASP A C 1
ATOM 648 O O . ASP A 1 88 ? -11.249 3.266 9.658 1.00 94.06 88 ASP A O 1
ATOM 652 N N . SER A 1 89 ? -11.040 4.057 11.751 1.00 94.81 89 SER A N 1
ATOM 653 C CA . SER A 1 89 ? -9.616 4.366 11.642 1.00 94.81 89 SER A CA 1
ATOM 654 C C . SER A 1 89 ? -8.791 3.115 11.326 1.00 94.81 89 SER A C 1
ATOM 656 O O . SER A 1 89 ? -8.024 3.094 10.360 1.00 94.81 89 SER A O 1
ATOM 658 N N . ARG A 1 90 ? -9.014 2.015 12.053 1.00 96.19 90 ARG A N 1
ATOM 659 C CA . ARG A 1 90 ? -8.343 0.729 11.804 1.00 96.19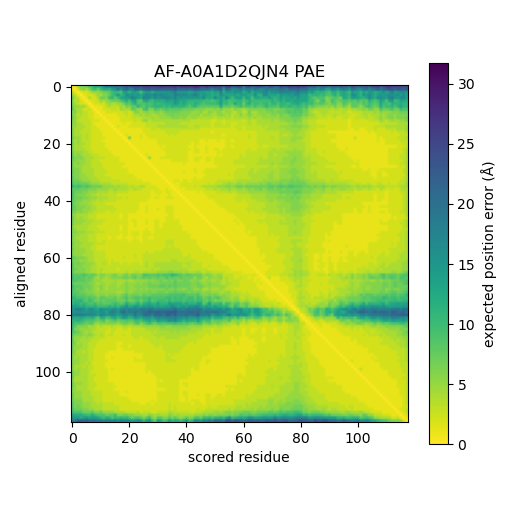 90 ARG A CA 1
ATOM 660 C C . ARG A 1 90 ? -8.668 0.181 10.423 1.00 96.19 90 ARG A C 1
ATOM 662 O O . ARG A 1 90 ? -7.785 -0.352 9.747 1.00 96.19 90 ARG A O 1
ATOM 669 N N . LYS A 1 91 ? -9.915 0.315 9.975 1.00 96.12 91 LYS A N 1
ATOM 670 C CA . LYS A 1 91 ? -10.327 -0.087 8.627 1.00 96.12 91 LYS A CA 1
ATOM 671 C C . LYS A 1 91 ? -9.624 0.749 7.555 1.00 96.12 91 LYS A C 1
ATOM 673 O O . LYS A 1 91 ? -9.106 0.169 6.603 1.00 96.12 91 LYS A O 1
ATOM 678 N N . ALA A 1 92 ? -9.547 2.067 7.724 1.00 96.88 92 ALA A N 1
ATOM 679 C CA . ALA A 1 92 ? -8.838 2.961 6.813 1.00 96.88 92 ALA A CA 1
ATOM 680 C C . ALA A 1 92 ? -7.341 2.620 6.739 1.00 96.88 92 ALA A C 1
ATOM 682 O O . ALA A 1 92 ? -6.797 2.448 5.650 1.00 96.88 92 ALA A O 1
ATOM 683 N N . MET A 1 93 ? -6.692 2.402 7.884 1.00 97.94 93 MET A N 1
ATOM 684 C CA . MET A 1 93 ? -5.284 1.998 7.924 1.00 97.94 93 MET A CA 1
ATOM 685 C C . MET A 1 93 ? -5.066 0.606 7.325 1.00 97.94 93 MET A C 1
ATOM 687 O O . MET A 1 93 ? -4.090 0.391 6.619 1.00 97.94 93 MET A O 1
ATOM 691 N N . THR A 1 94 ? -6.011 -0.325 7.487 1.00 98.06 94 THR A N 1
ATOM 692 C CA . THR A 1 94 ? -5.960 -1.625 6.794 1.00 98.06 94 THR A CA 1
ATOM 693 C C . THR A 1 94 ? -5.991 -1.449 5.274 1.00 98.06 94 THR A C 1
ATOM 695 O O . THR A 1 94 ? -5.272 -2.150 4.564 1.00 98.06 94 THR A O 1
ATOM 698 N N . VAL A 1 95 ? -6.787 -0.508 4.757 1.00 98.25 95 VAL A N 1
ATOM 699 C CA . VAL A 1 95 ? -6.835 -0.185 3.322 1.00 98.25 95 VAL A CA 1
ATOM 700 C C . VAL A 1 95 ? -5.501 0.387 2.841 1.00 98.25 95 VAL A C 1
ATOM 702 O O . VAL A 1 95 ? -4.938 -0.137 1.881 1.00 98.25 95 VAL A O 1
ATOM 705 N N . ILE A 1 96 ? -4.963 1.401 3.526 1.00 98.25 96 ILE A N 1
ATOM 706 C CA . ILE A 1 96 ? -3.677 2.028 3.171 1.00 98.25 96 ILE A CA 1
ATOM 707 C C . ILE A 1 96 ? -2.538 1.004 3.254 1.00 98.25 96 ILE A C 1
ATOM 709 O O . ILE A 1 96 ? -1.721 0.906 2.341 1.00 98.25 96 ILE A O 1
ATOM 713 N N . GLY A 1 97 ? -2.521 0.183 4.304 1.00 98.44 97 GLY A N 1
ATOM 714 C CA . GLY A 1 97 ? -1.537 -0.880 4.480 1.00 98.44 97 GLY A CA 1
ATOM 715 C C . GLY A 1 97 ? -1.634 -1.932 3.381 1.00 98.44 97 GLY A C 1
ATOM 716 O O . GLY A 1 97 ? -0.617 -2.338 2.828 1.00 98.44 97 GLY A O 1
ATOM 717 N N . SER A 1 98 ? -2.848 -2.318 2.985 1.00 98.44 98 SER A N 1
ATOM 718 C CA . SER A 1 98 ? -3.047 -3.248 1.869 1.00 98.44 98 SER A CA 1
ATOM 719 C C . SER A 1 98 ? -2.533 -2.660 0.552 1.00 98.44 98 SER A C 1
ATOM 721 O O . SER A 1 98 ? -1.839 -3.357 -0.181 1.00 98.44 98 SER A O 1
ATOM 723 N N . LEU A 1 99 ? -2.798 -1.376 0.274 1.00 98.50 99 LEU A N 1
ATOM 724 C CA . LEU A 1 99 ? -2.257 -0.676 -0.899 1.00 98.50 99 LEU A CA 1
ATOM 725 C C . LEU A 1 99 ? -0.722 -0.651 -0.889 1.00 98.50 99 LEU A C 1
ATOM 727 O O . LEU A 1 99 ? -0.101 -0.979 -1.896 1.00 98.50 99 LEU A O 1
ATOM 731 N N . GLY A 1 100 ? -0.107 -0.302 0.244 1.00 98.38 100 GLY A N 1
ATOM 732 C CA . GLY A 1 100 ? 1.350 -0.267 0.386 1.00 98.38 100 GLY A CA 1
ATOM 733 C C . GLY A 1 100 ? 1.993 -1.647 0.219 1.00 98.38 100 GLY A C 1
ATOM 734 O O . GLY A 1 100 ? 2.922 -1.805 -0.571 1.00 98.38 100 GLY A O 1
ATOM 735 N N . ALA A 1 101 ? 1.453 -2.669 0.889 1.00 98.69 101 ALA A N 1
ATOM 736 C CA . ALA A 1 101 ? 1.924 -4.050 0.777 1.00 98.69 101 ALA A CA 1
ATOM 737 C C . ALA A 1 101 ? 1.781 -4.597 -0.647 1.00 98.69 101 ALA A C 1
ATOM 739 O O . ALA A 1 101 ? 2.735 -5.135 -1.207 1.00 98.69 101 ALA A O 1
ATOM 740 N N . GLY A 1 102 ? 0.609 -4.406 -1.255 1.00 98.62 102 GLY A N 1
ATOM 741 C CA . GLY A 1 102 ? 0.370 -4.753 -2.649 1.00 98.62 102 GLY A CA 1
ATOM 742 C C . GLY A 1 102 ? 1.348 -4.050 -3.584 1.00 98.62 102 GLY A C 1
ATOM 743 O O . GLY A 1 102 ? 1.943 -4.694 -4.441 1.00 98.62 102 GLY A O 1
ATOM 744 N N . GLY A 1 103 ? 1.571 -2.749 -3.378 1.00 98.75 103 GLY A N 1
ATOM 745 C CA . GLY A 1 103 ? 2.502 -1.938 -4.159 1.00 98.75 103 GLY A CA 1
ATOM 746 C C . GLY A 1 103 ? 3.933 -2.449 -4.114 1.00 98.75 103 GLY A C 1
ATOM 747 O O . GLY A 1 103 ? 4.540 -2.597 -5.171 1.00 98.75 103 GLY A O 1
ATOM 748 N N . MET A 1 104 ? 4.438 -2.813 -2.933 1.00 98.81 104 MET A N 1
ATOM 749 C CA . MET A 1 104 ? 5.761 -3.430 -2.796 1.00 98.81 104 MET A CA 1
ATOM 750 C C . MET A 1 104 ? 5.875 -4.707 -3.640 1.00 98.81 104 MET A C 1
ATOM 752 O O . MET A 1 104 ? 6.832 -4.854 -4.398 1.00 98.81 104 MET A O 1
ATOM 756 N N . VAL A 1 105 ? 4.869 -5.591 -3.581 1.00 98.75 105 VAL A N 1
ATOM 757 C CA . VAL A 1 105 ? 4.831 -6.819 -4.397 1.00 98.75 105 VAL A CA 1
ATOM 758 C C . VAL A 1 105 ? 4.776 -6.491 -5.892 1.00 98.75 105 VAL A C 1
ATOM 760 O O . VAL A 1 105 ? 5.510 -7.087 -6.678 1.00 98.75 105 VAL A O 1
ATOM 763 N N . GLY A 1 106 ? 3.951 -5.521 -6.294 1.00 98.56 106 GLY A N 1
ATOM 764 C CA . GLY A 1 106 ? 3.829 -5.077 -7.685 1.00 98.56 106 GLY A CA 1
ATOM 765 C C . GLY A 1 106 ? 5.134 -4.524 -8.250 1.00 98.56 106 GLY A C 1
ATOM 766 O O . GLY A 1 106 ? 5.527 -4.882 -9.360 1.00 98.56 106 GLY A O 1
ATOM 767 N N . VAL A 1 107 ? 5.850 -3.718 -7.463 1.00 98.69 107 VAL A N 1
ATOM 768 C CA . VAL A 1 107 ? 7.183 -3.213 -7.813 1.00 98.69 107 VAL A CA 1
ATOM 769 C C . VAL A 1 107 ? 8.165 -4.364 -7.995 1.00 98.69 107 VAL A C 1
ATOM 771 O O . VAL A 1 107 ? 8.869 -4.405 -9.005 1.00 98.69 107 VAL A O 1
ATOM 774 N N . THR A 1 108 ? 8.215 -5.311 -7.054 1.00 98.50 108 THR A N 1
ATOM 775 C CA . THR A 1 108 ? 9.112 -6.470 -7.140 1.00 98.50 108 THR A CA 1
ATOM 776 C C . THR A 1 108 ? 8.837 -7.295 -8.394 1.00 98.50 108 THR A C 1
ATOM 778 O O . THR A 1 108 ? 9.764 -7.557 -9.157 1.00 98.50 108 THR A O 1
ATOM 781 N N . VAL A 1 109 ? 7.575 -7.650 -8.653 1.00 98.38 109 VAL A N 1
ATOM 782 C CA . VAL A 1 109 ? 7.192 -8.430 -9.839 1.00 98.38 109 VAL A CA 1
ATOM 783 C C . VAL A 1 109 ? 7.541 -7.679 -11.121 1.00 98.38 109 VAL A C 1
ATOM 785 O O . VAL A 1 109 ? 8.185 -8.250 -11.996 1.00 98.38 109 VAL A O 1
ATOM 788 N N . MET A 1 110 ? 7.199 -6.393 -11.222 1.00 98.06 110 MET A N 1
ATOM 789 C CA . MET A 1 110 ? 7.504 -5.609 -12.421 1.00 98.06 110 MET A CA 1
ATOM 790 C C . MET A 1 110 ? 9.009 -5.465 -12.656 1.00 98.06 110 MET A C 1
ATOM 792 O O . MET A 1 110 ? 9.476 -5.534 -13.788 1.00 98.06 110 MET A O 1
ATOM 796 N N . THR A 1 111 ? 9.791 -5.322 -11.587 1.00 97.38 111 THR A N 1
ATOM 797 C CA . THR A 1 111 ? 11.255 -5.273 -11.679 1.00 97.38 111 THR A CA 1
ATOM 798 C C . THR A 1 111 ? 11.815 -6.569 -12.261 1.00 97.38 111 THR A C 1
ATOM 800 O O . THR A 1 111 ? 12.724 -6.518 -13.086 1.00 97.38 111 THR A O 1
ATOM 803 N N . LEU A 1 112 ? 11.276 -7.724 -11.859 1.00 97.19 112 LEU A N 1
ATOM 804 C CA . LEU A 1 112 ? 11.670 -9.022 -12.411 1.00 97.19 112 LEU A CA 1
ATOM 805 C C . LEU A 1 112 ? 11.275 -9.148 -13.885 1.00 97.19 112 LEU A C 1
ATOM 807 O O . LEU A 1 112 ? 12.100 -9.568 -14.689 1.00 97.19 112 LEU A O 1
ATOM 811 N N . VAL A 1 113 ? 10.055 -8.737 -14.242 1.00 97.00 113 VAL A N 1
ATOM 812 C CA . VAL A 1 113 ? 9.569 -8.748 -15.631 1.00 97.00 113 VAL A CA 1
ATOM 813 C C . VAL A 1 113 ? 10.461 -7.894 -16.529 1.00 97.00 113 VAL A C 1
ATOM 815 O O . VAL A 1 113 ? 10.925 -8.374 -17.557 1.00 97.00 113 VAL A O 1
ATOM 818 N N . LEU A 1 114 ? 10.755 -6.656 -16.126 1.00 94.81 114 LEU A N 1
ATOM 819 C CA . LEU A 1 114 ? 11.611 -5.762 -16.903 1.00 94.81 114 LEU A CA 1
ATOM 820 C C . LEU A 1 114 ? 13.037 -6.297 -17.018 1.00 94.81 114 LEU A C 1
ATOM 822 O O . LEU A 1 114 ? 13.617 -6.226 -18.090 1.00 94.81 114 LEU A O 1
ATOM 826 N N . ARG A 1 115 ? 13.599 -6.873 -15.949 1.00 92.12 115 ARG A N 1
ATOM 827 C CA . ARG A 1 115 ? 14.936 -7.484 -16.002 1.00 92.12 115 ARG A CA 1
ATOM 828 C C . ARG A 1 115 ? 15.010 -8.7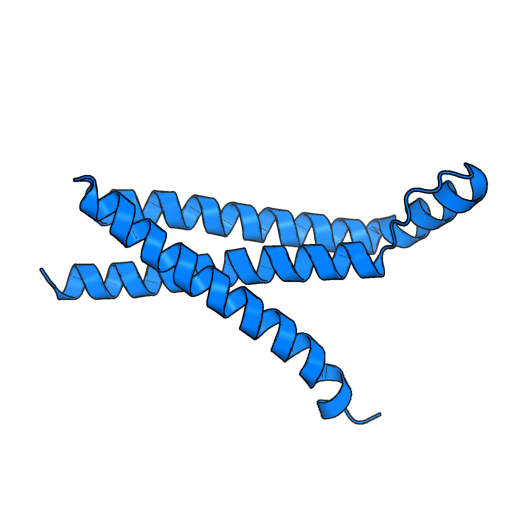30 -16.877 1.00 92.12 115 ARG A C 1
ATOM 830 O O . ARG A 1 115 ? 16.090 -9.019 -17.353 1.00 92.12 115 ARG A O 1
ATOM 837 N N . ALA A 1 116 ? 13.916 -9.469 -17.042 1.00 91.81 116 ALA A N 1
ATOM 838 C CA . ALA A 1 116 ? 13.870 -10.634 -17.925 1.00 91.81 116 ALA A CA 1
ATOM 839 C C . ALA A 1 116 ? 13.691 -10.257 -19.4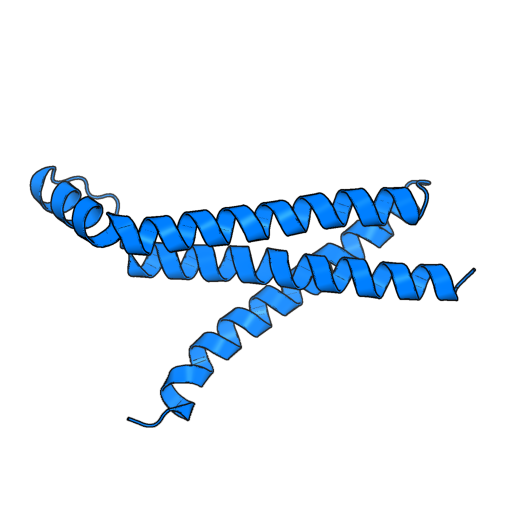08 1.00 91.81 116 ALA A C 1
ATOM 841 O O . ALA A 1 116 ? 13.859 -11.109 -20.275 1.00 91.81 116 ALA A O 1
ATOM 842 N N . ALA A 1 117 ? 13.309 -9.008 -19.693 1.00 83.62 117 ALA A N 1
ATOM 843 C CA . ALA A 1 117 ? 13.115 -8.491 -21.046 1.00 83.62 117 ALA A CA 1
ATOM 844 C C . ALA A 1 117 ? 14.391 -7.885 -21.669 1.00 83.62 117 ALA A C 1
ATOM 846 O O . ALA A 1 117 ? 14.374 -7.551 -22.854 1.00 83.62 117 ALA A O 1
ATOM 847 N N . TYR A 1 118 ? 15.465 -7.746 -20.885 1.00 62.50 118 TYR A N 1
ATOM 848 C CA . TYR A 1 118 ? 16.804 -7.308 -21.298 1.00 62.50 118 TYR A CA 1
ATOM 849 C C . TYR A 1 118 ? 17.826 -8.411 -21.017 1.00 62.50 118 TYR A C 1
ATOM 851 O O . TYR A 1 118 ? 18.857 -8.432 -21.722 1.00 62.50 118 TYR A O 1
#

Nearest PDB structures (foldseek):
  6grj-assembly1_B  TM=2.745E-01  e=2.769E+00  Aeromonas hydrophila
  7p3r-assembly1_D  TM=3.172E-01  e=5.248E+00  Vibrio cholerae O1 biovar El Tor str. N16961

Sequence (118 aa):
MDFVGYLRPRVRLVSRFGGVGFALGGTGVLLVVAAGETVSFASRKVFAVTALAFGFAILGWSGSVFAGSAVENVQKYLDSNTGWTEADSRKAMTVIGSLGAGGMVGVTVMTLVLRAAY

Solvent-accessible surface area (backbone atoms only — not comparable to full-atom values): 5791 Å² total; per-residue (Å²): 133,61,66,66,71,67,43,51,64,54,52,50,51,37,51,52,33,15,50,52,13,18,54,51,22,24,48,48,28,51,54,39,33,73,73,73,44,52,68,69,58,23,35,54,53,49,28,50,56,20,47,48,41,23,53,51,15,52,52,50,29,51,46,28,73,74,44,19,71,59,53,48,52,50,30,70,76,66,69,53,86,75,85,70,46,39,69,58,48,34,51,52,20,47,44,43,22,17,24,10,52,18,9,36,54,17,19,54,53,42,48,51,54,57,60,72,75,108